Protein AF-X1S2Z8-F1 (afdb_monomer_lite)

Foldseek 3Di:
DPPPPDDPPPPPDDDAAAPPNANEEEDDPPDPVVVVLVVCCVPVNDPRYHYDDDDDDD

Structure (mmCIF, N/CA/C/O backbone):
data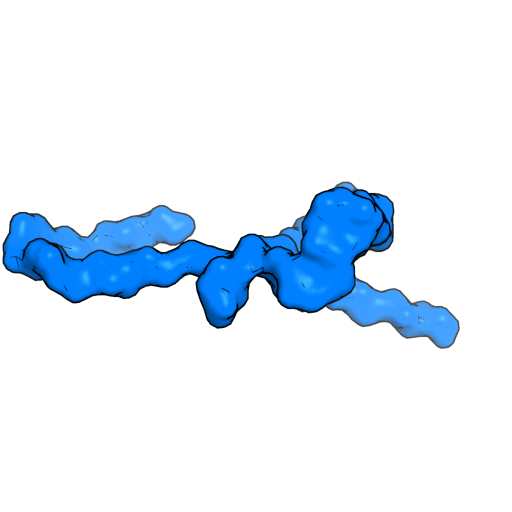_AF-X1S2Z8-F1
#
_entry.id   AF-X1S2Z8-F1
#
loop_
_atom_site.group_PDB
_atom_site.id
_atom_site.type_symbol
_atom_site.label_atom_id
_atom_site.label_alt_id
_atom_site.label_comp_id
_atom_site.label_asym_id
_atom_site.label_entity_id
_atom_site.label_seq_id
_atom_site.pdbx_PDB_ins_code
_atom_site.Cartn_x
_atom_site.Cartn_y
_atom_site.Cartn_z
_atom_site.occupancy
_atom_site.B_iso_or_equiv
_atom_site.auth_seq_id
_atom_site.auth_comp_id
_atom_site.auth_asym_id
_atom_site.auth_atom_id
_atom_site.pdbx_PDB_model_num
ATOM 1 N N . TYR A 1 1 ? -7.880 -8.458 -15.294 1.00 49.50 1 TYR A N 1
ATOM 2 C CA . TYR A 1 1 ? -8.828 -9.571 -15.118 1.00 49.50 1 TYR A CA 1
ATOM 3 C C . TYR A 1 1 ? -9.724 -9.624 -16.333 1.00 49.50 1 TYR A C 1
ATOM 5 O O . TYR A 1 1 ? -10.489 -8.693 -16.537 1.00 49.50 1 TYR A O 1
ATOM 13 N N . VAL A 1 2 ? -9.578 -10.648 -17.171 1.00 48.97 2 VAL A N 1
ATOM 14 C CA . VAL A 1 2 ? -10.572 -10.926 -18.211 1.00 48.97 2 VAL A CA 1
ATOM 15 C C . VAL A 1 2 ? -11.526 -11.942 -17.600 1.00 48.97 2 VAL A C 1
ATOM 17 O O . VAL A 1 2 ? -11.084 -12.989 -17.135 1.00 48.97 2 VAL A O 1
ATOM 20 N N . LEU A 1 3 ? -12.810 -11.598 -17.520 1.00 68.38 3 LEU A N 1
ATOM 21 C CA . LEU A 1 3 ? -13.860 -12.493 -17.031 1.00 68.38 3 LEU A CA 1
ATOM 22 C C . LEU A 1 3 ? -14.223 -13.507 -18.130 1.00 68.38 3 LEU A C 1
ATOM 24 O O . LEU A 1 3 ? -15.371 -13.586 -18.560 1.00 68.38 3 LEU A O 1
ATOM 28 N N . GLU A 1 4 ? -13.237 -14.242 -18.648 1.00 60.34 4 GLU A N 1
ATOM 29 C CA . GLU A 1 4 ? -13.504 -15.333 -19.585 1.00 60.34 4 GLU A CA 1
ATOM 30 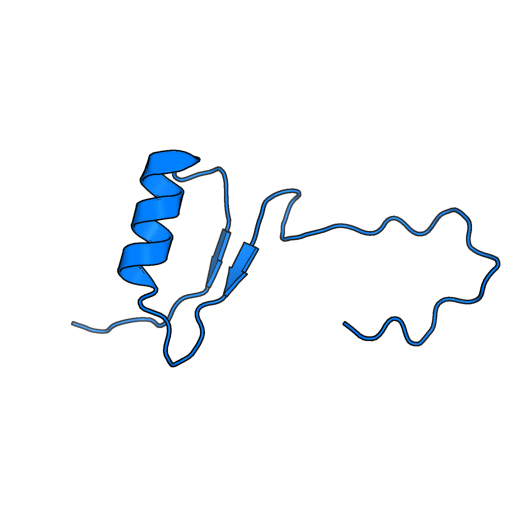C C . GLU A 1 4 ? -13.984 -16.545 -18.786 1.00 60.34 4 GLU A C 1
ATOM 32 O O . GLU A 1 4 ? -13.229 -17.123 -18.008 1.00 60.34 4 GLU A O 1
ATOM 37 N N . GLY A 1 5 ? -15.258 -16.906 -18.954 1.00 60.69 5 GLY A N 1
ATOM 38 C CA . GLY A 1 5 ? -15.836 -18.120 -18.367 1.00 60.69 5 GLY A CA 1
ATOM 39 C C . GLY A 1 5 ? -17.123 -17.930 -17.567 1.00 60.69 5 GLY A C 1
ATOM 40 O O . GLY A 1 5 ? -17.724 -18.926 -17.178 1.00 60.69 5 GLY A O 1
ATOM 41 N N . LEU A 1 6 ? -17.593 -16.698 -17.350 1.00 63.97 6 LEU A N 1
ATOM 42 C CA . LEU A 1 6 ? -18.885 -16.479 -16.697 1.00 63.97 6 LEU A CA 1
ATOM 43 C C . LEU A 1 6 ? -20.021 -16.714 -17.700 1.00 63.97 6 LEU A C 1
ATOM 45 O O . LEU A 1 6 ? -20.264 -15.900 -18.591 1.00 63.97 6 LEU A O 1
ATOM 49 N N . GLN A 1 7 ? -20.707 -17.852 -17.583 1.00 63.34 7 GLN A N 1
ATOM 50 C CA . GLN A 1 7 ? -21.963 -18.076 -18.293 1.00 63.34 7 GLN A CA 1
ATOM 51 C C . GLN A 1 7 ? -23.058 -17.220 -17.641 1.00 63.34 7 GLN A C 1
ATOM 53 O O . GLN A 1 7 ? -23.176 -17.179 -16.421 1.00 63.34 7 GLN A O 1
ATOM 58 N N . ASN A 1 8 ? -23.862 -16.542 -18.467 1.00 62.16 8 ASN A N 1
ATOM 59 C CA . ASN A 1 8 ? -24.831 -15.495 -18.092 1.00 62.16 8 ASN A CA 1
ATOM 60 C C . ASN A 1 8 ? -25.986 -15.923 -17.144 1.00 62.16 8 ASN A C 1
ATOM 62 O O . ASN A 1 8 ? -26.974 -15.201 -17.055 1.00 62.16 8 ASN A O 1
ATOM 66 N N . ASN A 1 9 ? -25.906 -17.073 -16.464 1.00 59.75 9 ASN A N 1
ATOM 67 C CA . ASN A 1 9 ? -26.993 -17.641 -15.656 1.00 59.75 9 ASN A CA 1
ATOM 68 C C . ASN A 1 9 ? -26.627 -17.951 -14.191 1.00 59.75 9 ASN A C 1
ATOM 70 O O . ASN A 1 9 ? -27.512 -18.367 -13.446 1.00 59.75 9 ASN A O 1
ATOM 74 N N . ASP A 1 10 ? -25.387 -17.724 -13.746 1.00 59.03 10 ASP A N 1
ATOM 75 C CA . ASP A 1 10 ? -25.024 -17.892 -12.332 1.00 59.03 10 ASP A CA 1
ATOM 76 C C . ASP A 1 10 ? -25.256 -16.583 -11.564 1.00 59.03 10 ASP A C 1
ATOM 78 O O . ASP A 1 10 ? -24.377 -15.730 -11.447 1.00 59.03 10 ASP A O 1
ATOM 82 N N . CYS A 1 11 ? -26.464 -16.411 -11.026 1.00 60.28 11 CYS A N 1
ATOM 83 C CA . CYS A 1 11 ? -26.818 -15.275 -10.164 1.00 60.28 11 CYS A CA 1
ATOM 84 C C . CYS A 1 11 ? -26.204 -15.335 -8.747 1.00 60.28 11 CYS A C 1
ATOM 86 O O . CYS A 1 11 ? -26.627 -14.564 -7.894 1.00 60.28 11 CYS A O 1
ATOM 88 N N . ASP A 1 12 ? -25.217 -16.202 -8.499 1.00 67.69 12 ASP A N 1
ATOM 89 C CA . ASP A 1 12 ? -24.603 -16.416 -7.175 1.00 67.69 12 ASP A CA 1
ATOM 90 C C . ASP A 1 12 ? -23.059 -16.385 -7.218 1.00 67.69 12 ASP A C 1
ATOM 92 O O . ASP A 1 12 ? -22.367 -16.985 -6.395 1.00 67.69 12 ASP A O 1
ATOM 96 N N . LEU A 1 13 ? -22.482 -15.684 -8.202 1.00 70.62 13 LEU A N 1
ATOM 97 C CA . LEU A 1 13 ? -21.036 -15.482 -8.259 1.00 70.62 13 LEU A CA 1
ATOM 98 C C . LEU A 1 13 ? -20.593 -14.471 -7.186 1.00 70.62 13 LEU A C 1
ATOM 100 O O . LEU A 1 13 ? -20.687 -13.257 -7.379 1.00 70.62 13 LEU A O 1
ATOM 104 N N . THR A 1 14 ? -20.062 -14.965 -6.068 1.00 75.75 14 THR A N 1
ATOM 105 C CA . THR A 1 14 ? -19.416 -14.118 -5.056 1.00 75.75 14 THR A CA 1
ATOM 106 C C . THR A 1 14 ? -18.065 -13.633 -5.580 1.00 75.75 14 THR A C 1
ATOM 108 O O . THR A 1 14 ? -17.075 -14.363 -5.571 1.00 75.75 14 THR A O 1
ATOM 111 N N . LEU A 1 15 ? -18.031 -12.391 -6.064 1.00 78.31 15 LEU A N 1
ATOM 112 C CA . LEU A 1 15 ? -16.802 -11.708 -6.457 1.00 78.31 15 LEU A CA 1
ATOM 113 C C . LEU A 1 15 ? -16.199 -10.991 -5.245 1.00 78.31 15 LEU A C 1
ATOM 115 O O . LEU A 1 15 ? -16.777 -10.032 -4.734 1.00 78.31 15 LEU A O 1
ATOM 119 N N . GLU A 1 16 ? -15.019 -11.429 -4.817 1.00 81.00 16 GLU A N 1
ATOM 120 C CA . GLU A 1 16 ? -14.231 -10.725 -3.806 1.00 81.00 16 GLU A CA 1
ATOM 121 C C . GLU A 1 16 ? -13.225 -9.767 -4.454 1.00 81.00 16 GLU A C 1
ATOM 123 O O . GLU A 1 16 ? -12.656 -10.043 -5.512 1.00 81.00 16 GLU A O 1
ATOM 128 N N . PHE A 1 17 ? -12.990 -8.631 -3.795 1.00 84.94 17 PHE A N 1
ATOM 129 C CA . PHE A 1 17 ? -11.998 -7.639 -4.202 1.00 84.94 17 PHE A CA 1
ATOM 130 C C . PHE A 1 17 ? -10.853 -7.578 -3.195 1.00 84.94 17 PHE A C 1
ATOM 132 O O . PHE A 1 17 ? -11.057 -7.697 -1.987 1.00 84.94 17 PHE A O 1
ATOM 139 N N . GLY A 1 18 ? -9.648 -7.319 -3.702 1.00 90.56 18 GLY A N 1
ATOM 140 C CA . GLY A 1 18 ? -8.456 -7.213 -2.870 1.00 90.56 18 GLY A CA 1
ATOM 141 C C . GLY A 1 18 ? -8.061 -8.559 -2.262 1.00 90.56 18 GLY A C 1
ATOM 142 O O . GLY A 1 18 ? -8.028 -9.569 -2.962 1.00 90.56 18 GLY A O 1
ATOM 143 N N . LYS A 1 19 ? -7.711 -8.561 -0.976 1.00 92.62 19 LYS A N 1
ATOM 144 C CA . LYS A 1 19 ? -7.299 -9.750 -0.228 1.00 92.62 19 LYS A CA 1
ATOM 145 C C . LYS A 1 19 ? -7.932 -9.722 1.160 1.00 92.62 19 LYS A C 1
ATOM 147 O O . LYS A 1 19 ? -7.832 -8.711 1.845 1.00 92.62 19 LYS A O 1
ATOM 152 N N . ASP A 1 20 ? -8.581 -10.815 1.561 1.00 92.44 20 ASP A N 1
ATOM 153 C CA . ASP A 1 20 ? -9.213 -10.964 2.883 1.00 92.44 20 ASP A CA 1
ATOM 154 C C . ASP A 1 20 ? -10.198 -9.814 3.211 1.00 92.44 20 ASP A C 1
ATOM 156 O O . ASP A 1 20 ? -10.278 -9.324 4.338 1.00 92.44 20 ASP A O 1
ATOM 160 N N . GLY A 1 21 ? -10.921 -9.332 2.190 1.00 91.06 21 GLY A N 1
ATOM 161 C CA . GLY A 1 21 ? -11.863 -8.212 2.299 1.00 91.06 21 GLY A CA 1
ATOM 162 C C . GLY A 1 21 ? -11.225 -6.817 2.375 1.00 91.06 21 GLY A C 1
ATOM 163 O O . GLY A 1 21 ? -11.943 -5.839 2.586 1.00 91.06 21 GLY A O 1
ATOM 164 N N . LYS A 1 22 ? -9.900 -6.696 2.209 1.00 93.19 22 LYS A N 1
ATOM 165 C CA . LYS A 1 22 ? -9.152 -5.430 2.284 1.00 93.19 22 LYS A CA 1
ATOM 166 C C . LYS A 1 22 ? -8.497 -5.062 0.951 1.00 93.19 22 LYS A C 1
ATOM 168 O O . LYS A 1 22 ? -8.144 -5.955 0.176 1.00 93.19 22 LYS A O 1
ATOM 173 N N . PRO A 1 23 ? -8.264 -3.762 0.681 1.00 94.62 23 PRO A N 1
ATOM 174 C CA . PRO A 1 23 ? -7.447 -3.330 -0.446 1.00 94.62 23 PRO A CA 1
ATOM 175 C C . PRO A 1 23 ? -6.085 -4.031 -0.461 1.00 94.62 23 PRO A C 1
ATOM 177 O O . PRO A 1 23 ? -5.455 -4.213 0.583 1.00 94.62 23 PRO A O 1
ATOM 180 N N . PHE A 1 24 ? -5.626 -4.403 -1.654 1.00 96.12 24 PHE A N 1
ATOM 181 C CA . PHE A 1 24 ? -4.347 -5.076 -1.847 1.00 96.12 24 PHE A CA 1
ATOM 182 C C . PHE A 1 24 ? -3.522 -4.348 -2.907 1.00 96.12 24 PHE A C 1
ATOM 184 O O . PHE A 1 24 ? -3.942 -4.238 -4.057 1.00 96.12 24 PHE A O 1
ATOM 191 N N . TYR A 1 25 ? -2.360 -3.840 -2.501 1.00 96.56 25 TYR A N 1
ATOM 192 C CA . TYR A 1 25 ? -1.412 -3.135 -3.359 1.00 96.56 25 TYR A CA 1
ATOM 193 C C . TYR A 1 25 ? -0.275 -4.068 -3.802 1.00 96.56 25 TYR A C 1
ATOM 195 O O . TYR A 1 25 ? 0.266 -4.833 -3.009 1.00 96.56 25 TYR A O 1
ATOM 203 N N . ILE A 1 26 ? 0.118 -4.008 -5.070 1.00 97.12 26 ILE A N 1
ATOM 204 C CA . ILE A 1 26 ? 1.289 -4.725 -5.584 1.00 97.12 26 ILE A CA 1
ATOM 205 C C . ILE A 1 26 ? 2.185 -3.677 -6.223 1.00 97.12 26 ILE A C 1
ATOM 207 O O . ILE A 1 26 ? 1.761 -3.026 -7.174 1.00 97.12 26 ILE A O 1
ATOM 211 N N . ALA A 1 27 ? 3.393 -3.517 -5.690 1.00 97.75 27 ALA A N 1
ATOM 212 C CA . ALA A 1 27 ? 4.343 -2.540 -6.193 1.00 97.75 27 ALA A CA 1
ATOM 213 C C . ALA A 1 27 ? 4.772 -2.869 -7.626 1.00 97.75 27 ALA A C 1
ATOM 215 O O . ALA A 1 27 ? 5.262 -3.969 -7.906 1.00 97.75 27 ALA A O 1
ATOM 216 N N . GLY A 1 28 ? 4.597 -1.899 -8.520 1.00 95.56 28 GLY A N 1
ATOM 217 C CA . GLY A 1 28 ? 5.174 -1.920 -9.852 1.00 95.56 28 GLY A CA 1
ATOM 218 C C . GLY A 1 28 ? 6.686 -1.659 -9.835 1.00 95.56 28 GLY A C 1
ATOM 219 O O . GLY A 1 28 ? 7.238 -1.220 -8.827 1.00 95.56 28 GLY A O 1
ATOM 220 N N . PRO A 1 29 ? 7.378 -1.915 -10.958 1.00 94.19 29 PRO A N 1
ATOM 221 C CA . PRO A 1 29 ? 8.823 -1.704 -11.073 1.00 94.19 29 PRO A CA 1
ATOM 222 C C . PRO A 1 29 ? 9.245 -0.231 -10.958 1.00 94.19 29 PRO A C 1
ATOM 224 O O . PRO A 1 29 ? 10.369 0.037 -10.546 1.00 94.19 29 PRO A O 1
ATOM 227 N N . ASP A 1 30 ? 8.353 0.699 -11.306 1.00 95.94 30 ASP A N 1
ATOM 228 C CA . ASP A 1 30 ? 8.619 2.143 -11.323 1.00 95.94 30 ASP A CA 1
ATOM 229 C C . ASP A 1 30 ? 7.918 2.896 -10.176 1.00 95.94 30 ASP A C 1
ATOM 231 O O . ASP A 1 30 ? 8.007 4.122 -10.091 1.00 95.94 30 ASP A O 1
ATOM 235 N N . ASP A 1 31 ? 7.206 2.182 -9.300 1.00 96.31 31 ASP A N 1
ATOM 236 C CA . ASP A 1 31 ? 6.512 2.794 -8.172 1.00 96.31 31 ASP A CA 1
ATOM 237 C C . ASP A 1 31 ? 7.500 3.175 -7.064 1.00 96.31 31 ASP A C 1
ATOM 239 O O . ASP A 1 31 ? 8.339 2.374 -6.643 1.00 96.31 31 ASP A O 1
ATOM 243 N N . ASP A 1 32 ? 7.315 4.363 -6.486 1.00 96.88 32 ASP A N 1
ATOM 244 C CA . ASP A 1 32 ? 7.871 4.686 -5.169 1.00 96.88 32 ASP A CA 1
ATOM 245 C C . ASP A 1 32 ? 7.031 3.991 -4.085 1.00 96.88 32 ASP A C 1
ATOM 247 O O . ASP A 1 32 ? 6.169 4.578 -3.419 1.00 96.88 32 ASP A O 1
ATOM 251 N N . PHE A 1 33 ? 7.236 2.679 -3.973 1.00 96.88 33 PHE A N 1
ATOM 252 C CA . PHE A 1 33 ? 6.429 1.829 -3.109 1.00 96.88 33 PHE A CA 1
ATOM 253 C C . PHE A 1 33 ? 6.571 2.189 -1.625 1.00 96.88 33 PHE A C 1
ATOM 255 O O . PHE A 1 33 ? 5.615 1.989 -0.877 1.00 96.88 33 PHE A O 1
ATOM 262 N N . GLU A 1 34 ? 7.713 2.736 -1.195 1.00 96.31 34 GLU A N 1
ATOM 263 C CA . GLU A 1 34 ? 7.911 3.179 0.188 1.00 96.31 34 GLU A CA 1
ATOM 264 C C . GLU A 1 34 ? 6.957 4.329 0.517 1.00 96.31 34 GLU A C 1
ATOM 266 O O . GLU A 1 34 ? 6.174 4.234 1.465 1.00 96.31 34 GLU A O 1
ATOM 271 N N . THR A 1 35 ? 6.937 5.372 -0.319 1.00 98.00 35 THR A N 1
ATOM 272 C CA . THR A 1 35 ? 6.040 6.523 -0.141 1.00 98.00 35 THR A CA 1
ATOM 273 C C . THR A 1 35 ? 4.566 6.114 -0.191 1.00 98.00 35 THR A C 1
ATOM 275 O O . THR A 1 35 ? 3.745 6.609 0.592 1.00 98.00 35 THR A O 1
ATOM 278 N N . ILE A 1 36 ? 4.208 5.192 -1.088 1.00 97.50 36 ILE A N 1
ATOM 279 C CA . ILE A 1 36 ? 2.836 4.684 -1.212 1.00 97.50 36 ILE A CA 1
ATOM 280 C C . ILE A 1 36 ? 2.417 3.942 0.061 1.00 97.50 36 ILE A C 1
ATOM 282 O O . ILE A 1 36 ? 1.363 4.246 0.624 1.00 97.50 36 ILE A O 1
ATOM 286 N N . ILE A 1 37 ? 3.238 3.011 0.556 1.00 96.69 37 ILE A N 1
ATOM 287 C CA . ILE A 1 37 ? 2.928 2.246 1.770 1.00 96.69 37 ILE A CA 1
ATOM 288 C C . ILE A 1 37 ? 2.821 3.182 2.977 1.00 96.69 37 ILE A C 1
ATOM 290 O O . ILE A 1 37 ? 1.845 3.089 3.716 1.00 96.69 37 ILE A O 1
ATOM 294 N N . GLU A 1 38 ? 3.742 4.133 3.150 1.00 97.69 38 GLU A N 1
ATOM 295 C CA . GLU A 1 38 ? 3.663 5.126 4.232 1.00 97.69 38 GLU A CA 1
ATOM 296 C C . GLU A 1 38 ? 2.390 5.978 4.157 1.00 97.69 38 GLU A C 1
ATOM 298 O O . GLU A 1 38 ? 1.751 6.274 5.172 1.00 97.69 38 GLU A O 1
ATOM 303 N N . THR A 1 39 ? 1.957 6.329 2.946 1.00 98.06 39 THR A N 1
ATOM 304 C CA . THR A 1 39 ? 0.691 7.039 2.745 1.00 98.06 39 THR A CA 1
ATOM 305 C C . THR A 1 39 ? -0.496 6.188 3.191 1.00 98.06 39 THR A C 1
ATOM 307 O O . THR A 1 39 ? -1.387 6.693 3.879 1.00 98.06 39 THR A O 1
ATOM 310 N N . LEU A 1 40 ? -0.517 4.900 2.846 1.00 97.44 40 LEU A N 1
ATOM 311 C CA . LEU A 1 40 ? -1.576 3.980 3.264 1.00 97.44 40 LEU A CA 1
ATOM 312 C C . LEU A 1 40 ? -1.580 3.802 4.789 1.00 97.44 40 LEU A C 1
ATOM 314 O O . LEU A 1 40 ? -2.619 3.990 5.423 1.00 97.44 40 LEU A O 1
ATOM 318 N N . ARG A 1 41 ? -0.415 3.583 5.406 1.00 97.44 41 ARG A N 1
ATOM 319 C CA . ARG A 1 41 ? -0.264 3.514 6.869 1.00 97.44 41 ARG A CA 1
ATOM 320 C C . ARG A 1 41 ? -0.839 4.737 7.567 1.00 97.44 41 ARG A C 1
ATOM 322 O O . ARG A 1 41 ? -1.617 4.603 8.507 1.00 97.44 41 ARG A O 1
ATOM 329 N N . LYS A 1 42 ? -0.504 5.934 7.080 1.00 98.06 42 LYS A N 1
ATOM 330 C CA . LYS A 1 42 ? -0.944 7.198 7.679 1.00 98.06 42 LYS A CA 1
ATOM 331 C C . LYS A 1 42 ? -2.451 7.434 7.555 1.00 98.06 42 LYS A C 1
ATOM 333 O O . LYS A 1 42 ? -3.046 7.990 8.473 1.00 98.06 42 LYS A O 1
ATOM 338 N N . ASN A 1 43 ? -3.049 7.088 6.415 1.00 97.88 43 ASN A N 1
ATOM 339 C CA . ASN A 1 43 ? -4.431 7.475 6.108 1.00 97.88 43 ASN A CA 1
ATOM 340 C C . ASN A 1 43 ? -5.459 6.398 6.450 1.00 97.88 43 ASN A C 1
ATOM 342 O O . ASN A 1 43 ? -6.574 6.738 6.837 1.00 97.88 43 ASN A O 1
ATOM 346 N N . VAL A 1 44 ? -5.104 5.120 6.298 1.00 95.44 44 VAL A N 1
ATOM 347 C CA . VAL A 1 44 ? -6.014 4.005 6.580 1.00 95.44 44 VAL A CA 1
ATOM 348 C C . VAL A 1 44 ? -5.545 3.132 7.740 1.00 95.44 44 VAL A C 1
ATOM 350 O O . VAL A 1 44 ? -6.383 2.457 8.315 1.00 95.44 44 VAL A O 1
ATOM 353 N N . GLY A 1 45 ? -4.277 3.186 8.161 1.00 95.81 45 GLY A N 1
ATOM 354 C CA . GLY A 1 45 ? -3.733 2.384 9.268 1.00 95.81 45 GLY A CA 1
ATOM 355 C C . GLY A 1 45 ? -3.064 1.084 8.805 1.00 95.81 45 GLY A C 1
ATOM 356 O O . GLY A 1 45 ? -3.433 0.526 7.774 1.00 95.81 45 GLY A O 1
ATOM 357 N N . GLU A 1 46 ? -2.083 0.60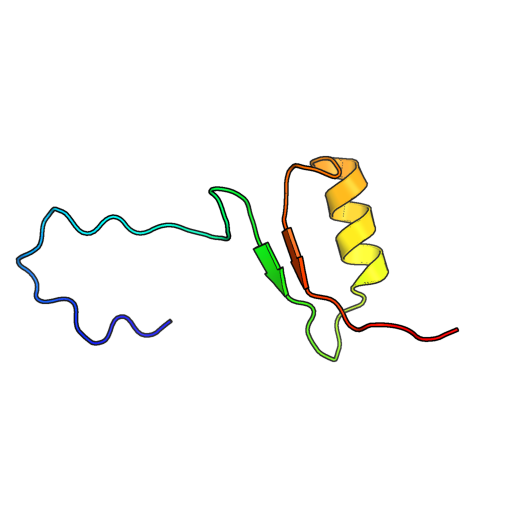3 9.580 1.00 93.50 46 GLU A N 1
ATOM 358 C CA . GLU A 1 46 ? -1.208 -0.538 9.234 1.00 93.50 46 GLU A CA 1
ATOM 359 C C . GLU A 1 46 ? -1.983 -1.815 8.863 1.00 93.50 46 GLU A C 1
ATOM 361 O O . GLU A 1 46 ? -1.616 -2.509 7.922 1.00 93.50 46 GLU A O 1
ATOM 366 N N . ASP A 1 47 ? -3.091 -2.097 9.553 1.00 94.44 47 ASP A N 1
ATOM 367 C CA . ASP A 1 47 ? -3.841 -3.348 9.395 1.00 94.44 47 ASP A CA 1
ATOM 368 C C . ASP A 1 47 ? -4.996 -3.263 8.387 1.00 94.44 47 ASP A C 1
ATOM 370 O O . ASP A 1 47 ? -5.753 -4.224 8.242 1.00 94.44 47 ASP A O 1
ATOM 374 N N . ASN A 1 48 ? -5.184 -2.137 7.696 1.00 97.12 48 ASN A N 1
ATOM 375 C CA . ASN A 1 48 ? -6.349 -1.918 6.826 1.00 97.12 48 ASN A CA 1
ATOM 376 C C . ASN A 1 48 ? -6.077 -2.143 5.332 1.00 97.12 48 ASN A C 1
ATOM 378 O O . ASN A 1 48 ? -6.964 -1.927 4.507 1.00 97.12 48 ASN A O 1
ATOM 382 N N . PHE A 1 49 ? -4.885 -2.620 4.977 1.00 97.56 49 PHE A N 1
ATOM 383 C CA . PHE A 1 49 ? -4.527 -3.004 3.615 1.00 97.56 49 PHE A CA 1
ATOM 384 C C . PHE A 1 49 ? -3.469 -4.110 3.620 1.00 97.56 49 PHE A C 1
ATOM 386 O O . PHE A 1 49 ? -2.785 -4.344 4.614 1.00 97.56 49 PHE A O 1
ATOM 393 N N . HIS A 1 50 ? -3.324 -4.786 2.487 1.00 97.62 50 HIS A N 1
ATOM 394 C CA . HIS A 1 50 ? -2.219 -5.703 2.230 1.00 97.62 50 HIS A CA 1
ATOM 395 C C . HIS A 1 50 ? -1.296 -5.123 1.160 1.00 97.62 50 HIS A C 1
ATOM 397 O O . HIS A 1 50 ? -1.742 -4.338 0.316 1.00 97.62 50 HIS A O 1
ATOM 403 N N . PHE A 1 51 ? -0.030 -5.550 1.139 1.00 96.81 51 PHE A N 1
ATOM 404 C CA . PHE A 1 51 ? 0.863 -5.231 0.029 1.00 96.81 51 PHE A CA 1
ATOM 405 C C . PHE A 1 51 ? 1.897 -6.320 -0.279 1.00 96.81 51 PHE A C 1
ATOM 407 O O . PHE A 1 51 ? 2.279 -7.100 0.592 1.00 96.81 51 PHE A O 1
ATOM 414 N N . ILE A 1 52 ? 2.356 -6.350 -1.532 1.00 97.12 52 ILE A N 1
ATOM 415 C CA . ILE A 1 52 ? 3.605 -6.998 -1.951 1.00 97.12 52 ILE A CA 1
ATOM 416 C C . ILE A 1 52 ? 4.531 -5.901 -2.473 1.00 97.12 52 ILE A C 1
ATOM 418 O O . ILE A 1 52 ? 4.137 -5.121 -3.339 1.00 97.12 52 ILE A O 1
ATOM 422 N N . ALA A 1 53 ? 5.758 -5.864 -1.963 1.00 95.38 53 ALA A N 1
ATOM 423 C CA . ALA A 1 53 ? 6.798 -4.934 -2.387 1.00 95.38 53 ALA A CA 1
ATOM 424 C C . ALA A 1 53 ? 8.152 -5.654 -2.522 1.00 95.38 53 ALA A C 1
ATOM 426 O O . ALA A 1 53 ? 8.333 -6.716 -1.913 1.00 95.38 53 ALA A O 1
ATOM 427 N N . PRO A 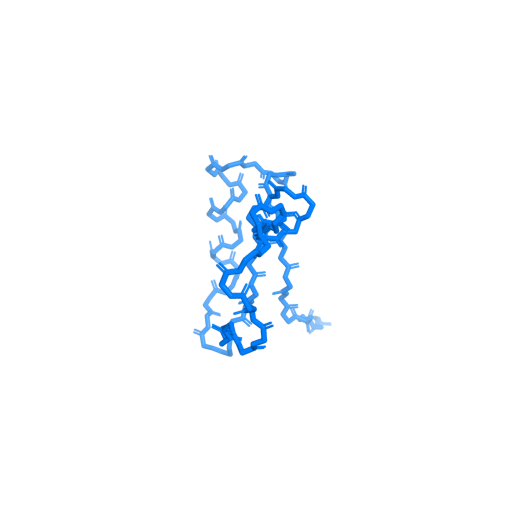1 54 ? 9.102 -5.111 -3.307 1.00 94.06 54 PRO A N 1
ATOM 428 C CA . PRO A 1 54 ? 10.446 -5.663 -3.418 1.00 94.06 54 PRO A CA 1
ATOM 429 C C . PRO A 1 54 ? 11.144 -5.763 -2.059 1.00 94.06 54 PRO A C 1
ATOM 431 O O . PRO A 1 54 ? 11.071 -4.85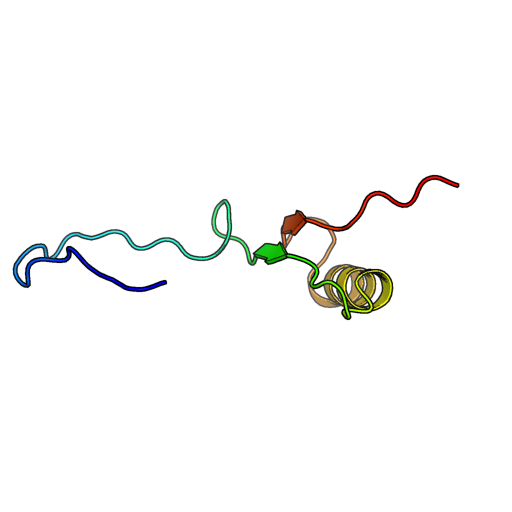3 -1.232 1.00 94.06 54 PRO A O 1
ATOM 434 N N . LEU A 1 55 ? 11.871 -6.859 -1.841 1.00 89.38 55 LEU A N 1
ATOM 435 C CA . LEU A 1 55 ? 12.757 -6.978 -0.689 1.00 89.38 55 LEU A CA 1
ATOM 436 C C . LEU A 1 55 ? 14.038 -6.185 -0.966 1.00 89.38 55 LEU A C 1
ATOM 438 O O . LEU A 1 55 ? 14.858 -6.599 -1.784 1.00 89.38 55 LEU A O 1
ATOM 442 N N . ILE A 1 56 ? 14.224 -5.068 -0.267 1.00 81.00 56 ILE A N 1
ATOM 443 C CA . ILE A 1 56 ? 15.478 -4.315 -0.311 1.00 81.00 56 ILE A CA 1
ATOM 444 C C . ILE A 1 56 ? 16.435 -4.911 0.725 1.00 81.00 56 ILE A C 1
ATOM 446 O O . ILE A 1 56 ? 16.226 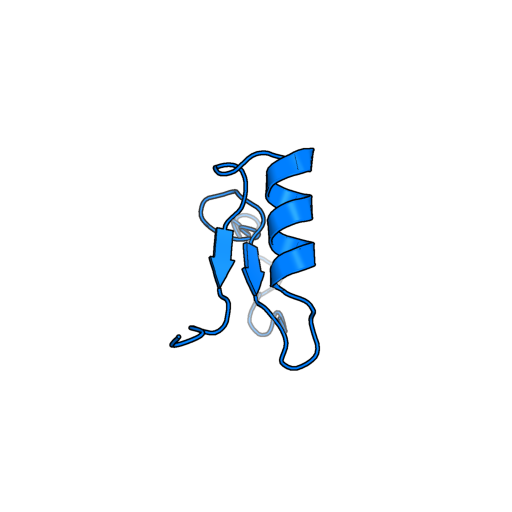-4.778 1.932 1.00 81.00 56 ILE A O 1
ATOM 450 N N . LEU A 1 57 ? 17.480 -5.595 0.255 1.00 72.50 57 LEU A N 1
ATOM 451 C CA . LEU A 1 57 ? 18.581 -6.054 1.104 1.00 72.50 57 LEU A CA 1
ATOM 452 C C . LEU A 1 57 ? 19.507 -4.859 1.378 1.00 72.50 57 LEU A C 1
ATOM 454 O O . LEU A 1 57 ? 19.983 -4.231 0.432 1.00 72.50 57 LEU A O 1
ATOM 458 N N . LYS A 1 58 ? 19.714 -4.528 2.657 1.00 60.91 58 LYS A N 1
ATOM 459 C CA . LYS A 1 58 ? 20.659 -3.491 3.103 1.00 60.91 58 LYS A CA 1
ATOM 460 C C . LYS A 1 58 ? 22.067 -4.046 3.261 1.00 60.91 58 LYS A C 1
ATOM 462 O O . LYS A 1 58 ? 22.180 -5.218 3.687 1.00 60.91 58 LYS A O 1
#

Organism: NCBI:txid412755

Sequence (58 aa):
YVLEGLQNNDCDLTLEFGKDGKPFYIAGPDDDFETIIETLRKNVGEDNFHFIAPLILK

Secondary structure (DSSP, 8-state):
---TT--TT-TT-----SBTTB-EEE--TT--HHHHHHHHHHHH-GGG-EEE------

Radius of gyration: 15.94 Å; chains: 1; bounding box: 48×26×29 Å

pLDDT: mean 85.62, std 15.15, range [48.97, 98.06]